Protein AF-A0A657AWZ7-F1 (afdb_monomer_lite)

Foldseek 3Di:
DDDDDDPPVCVVAWDDDPVAIKGQAPDQPDPCPPDDPVRNVVRGDIDGDDDD

pLDDT: mean 94.32, std 3.6, range [74.38, 97.5]

Structure (mmCIF, N/CA/C/O backbone):
data_AF-A0A657AWZ7-F1
#
_entry.id   AF-A0A657AWZ7-F1
#
loop_
_atom_site.group_PDB
_atom_site.id
_atom_site.type_symbol
_atom_site.label_atom_id
_atom_site.label_alt_id
_atom_site.label_comp_id
_atom_site.label_asym_id
_atom_site.label_entity_id
_atom_site.label_seq_id
_atom_site.pdbx_PDB_ins_code
_atom_site.Cartn_x
_atom_site.Cartn_y
_atom_site.Cartn_z
_atom_site.occupancy
_atom_site.B_iso_or_equiv
_atom_site.auth_seq_id
_atom_site.auth_comp_id
_atom_site.auth_asym_id
_atom_site.auth_atom_id
_atom_site.pdbx_PDB_model_num
ATOM 1 N N . MET A 1 1 ? 15.373 3.207 -35.065 1.00 87.44 1 MET A N 1
ATOM 2 C CA . MET A 1 1 ? 14.434 3.549 -33.969 1.00 87.44 1 MET A CA 1
ATOM 3 C C . MET A 1 1 ? 14.753 2.711 -32.736 1.00 87.44 1 MET A C 1
ATOM 5 O O . MET A 1 1 ? 14.804 1.490 -32.860 1.00 87.44 1 MET A O 1
ATOM 9 N N . PRO A 1 2 ? 15.001 3.314 -31.565 1.00 92.06 2 PRO A N 1
ATOM 10 C CA . PRO A 1 2 ? 15.236 2.555 -30.339 1.00 92.06 2 PRO A CA 1
ATOM 11 C C . PRO A 1 2 ? 13.941 1.900 -29.824 1.00 92.06 2 PRO A C 1
ATOM 13 O O . PRO A 1 2 ? 12.869 2.501 -29.874 1.00 92.06 2 PRO A O 1
ATOM 16 N N . LYS A 1 3 ? 14.030 0.664 -29.307 1.00 94.69 3 LYS A N 1
ATOM 17 C CA . LYS A 1 3 ? 12.888 -0.031 -28.681 1.00 94.69 3 LYS A CA 1
ATOM 18 C C . LYS A 1 3 ? 12.477 0.671 -27.385 1.00 94.69 3 LYS A C 1
ATOM 20 O O . LYS A 1 3 ? 13.333 1.000 -26.561 1.00 94.69 3 LYS A O 1
ATOM 25 N N . MET A 1 4 ? 11.170 0.801 -27.162 1.00 93.88 4 MET A N 1
ATOM 26 C CA . MET A 1 4 ? 10.631 1.299 -25.896 1.00 93.88 4 MET A CA 1
ATOM 27 C C . MET A 1 4 ? 11.075 0.394 -24.738 1.00 93.88 4 MET A C 1
ATOM 29 O O . MET A 1 4 ? 10.931 -0.829 -24.793 1.00 93.88 4 MET A O 1
ATOM 33 N N . LYS A 1 5 ? 11.637 0.990 -23.683 1.00 93.81 5 LYS A N 1
ATOM 34 C CA . LYS A 1 5 ? 12.072 0.262 -22.486 1.00 93.81 5 LYS A CA 1
ATOM 35 C C . LYS A 1 5 ? 10.959 0.256 -21.449 1.00 93.81 5 LYS A C 1
ATOM 37 O O . LYS A 1 5 ? 10.405 1.302 -21.111 1.00 93.81 5 LYS A O 1
ATOM 42 N N . ALA A 1 6 ? 10.668 -0.923 -20.907 1.00 93.88 6 ALA A N 1
ATOM 43 C CA . ALA A 1 6 ? 9.722 -1.052 -19.811 1.00 93.88 6 ALA A CA 1
ATOM 44 C C . ALA A 1 6 ? 10.238 -0.317 -18.565 1.00 93.88 6 ALA A C 1
ATOM 46 O O . ALA A 1 6 ? 11.411 -0.415 -18.195 1.00 93.88 6 ALA A O 1
ATOM 47 N N . LYS A 1 7 ? 9.345 0.399 -17.878 1.00 96.69 7 LYS A N 1
ATOM 48 C CA . LYS A 1 7 ? 9.649 1.014 -16.584 1.00 96.69 7 LYS A CA 1
ATOM 49 C C . LYS A 1 7 ? 9.642 -0.069 -15.508 1.00 96.69 7 LYS A C 1
ATOM 51 O O . LYS A 1 7 ? 8.594 -0.419 -14.970 1.00 96.69 7 LYS A O 1
ATOM 56 N N . SER A 1 8 ? 10.826 -0.571 -15.166 1.00 95.62 8 SER A N 1
ATOM 57 C CA . SER A 1 8 ? 11.014 -1.674 -14.211 1.00 95.62 8 SER A CA 1
ATOM 58 C C . SER A 1 8 ? 10.337 -1.435 -12.852 1.00 95.62 8 SER A C 1
ATOM 60 O O . SER A 1 8 ? 9.839 -2.369 -12.226 1.00 95.62 8 SER A O 1
ATOM 62 N N . GLY A 1 9 ? 10.257 -0.179 -12.402 1.00 96.38 9 GLY A N 1
ATOM 63 C CA . GLY A 1 9 ? 9.553 0.196 -11.175 1.00 96.38 9 GLY A CA 1
ATOM 64 C C . GLY A 1 9 ? 8.035 -0.017 -11.230 1.00 96.38 9 GLY A C 1
ATOM 65 O O . GLY A 1 9 ? 7.449 -0.392 -10.213 1.00 96.38 9 GLY A O 1
ATOM 66 N N . ALA A 1 10 ? 7.409 0.190 -12.391 1.00 95.62 10 ALA A N 1
ATOM 67 C CA . ALA A 1 10 ? 5.976 -0.018 -12.5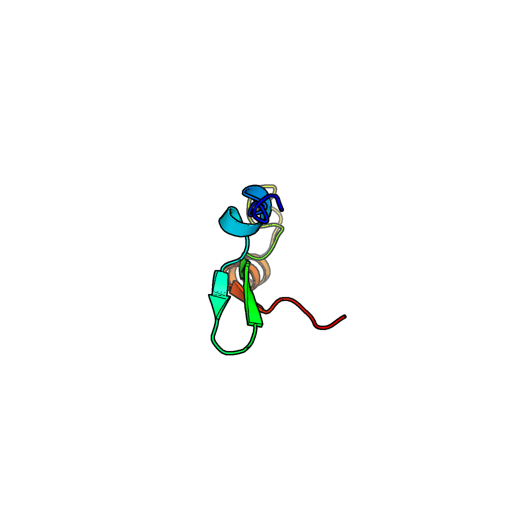83 1.00 95.62 10 ALA A CA 1
ATOM 68 C C . ALA A 1 10 ? 5.653 -1.513 -12.679 1.00 95.62 10 ALA A C 1
ATOM 70 O O . ALA A 1 10 ? 4.744 -1.990 -12.003 1.00 95.62 10 ALA A O 1
ATOM 71 N N . THR A 1 11 ? 6.468 -2.276 -13.412 1.00 95.56 11 THR A N 1
ATOM 72 C CA . THR A 1 11 ? 6.316 -3.734 -13.561 1.00 95.56 11 THR A CA 1
ATOM 73 C C . THR A 1 11 ? 6.337 -4.472 -12.218 1.00 95.56 11 THR A C 1
ATOM 75 O O . THR A 1 11 ? 5.638 -5.463 -12.041 1.00 95.56 11 THR A O 1
ATOM 78 N N . LYS A 1 12 ? 7.097 -3.972 -11.235 1.00 95.69 12 LYS A N 1
ATOM 79 C CA . LYS A 1 12 ? 7.153 -4.546 -9.878 1.00 95.69 12 LYS A CA 1
ATOM 80 C C . LYS A 1 12 ? 5.903 -4.262 -9.032 1.00 95.69 12 LYS A C 1
ATOM 82 O O . LYS A 1 12 ? 5.668 -4.961 -8.051 1.00 95.69 12 LYS A O 1
ATOM 87 N N . ARG A 1 13 ? 5.135 -3.216 -9.356 1.00 95.12 13 ARG A N 1
ATOM 88 C CA . ARG A 1 13 ? 4.043 -2.691 -8.511 1.00 95.12 13 ARG A CA 1
ATOM 89 C C . ARG A 1 13 ? 2.651 -2.968 -9.074 1.00 95.12 13 ARG A C 1
ATOM 91 O O . ARG A 1 13 ? 1.726 -3.191 -8.296 1.00 95.12 13 ARG A O 1
ATOM 98 N N . PHE A 1 14 ? 2.517 -2.978 -10.397 1.00 95.88 14 PHE A N 1
ATOM 99 C CA . PHE A 1 14 ? 1.243 -3.114 -11.096 1.00 95.88 14 PHE A CA 1
ATOM 100 C C . PHE A 1 14 ? 1.202 -4.414 -11.893 1.00 95.88 14 PHE A C 1
ATOM 102 O O . PHE A 1 14 ? 2.154 -4.758 -12.591 1.00 95.88 14 PHE A O 1
ATOM 109 N N . LYS A 1 15 ? 0.079 -5.131 -11.809 1.00 95.12 15 LYS A N 1
ATOM 110 C CA . LYS A 1 15 ? -0.174 -6.335 -12.609 1.00 95.12 15 LYS A CA 1
ATOM 111 C C . LYS A 1 15 ? -1.306 -6.073 -13.591 1.00 95.12 15 LYS A C 1
ATOM 113 O O . LYS A 1 15 ? -2.352 -5.566 -13.189 1.00 95.12 15 LYS A O 1
ATOM 118 N N . LYS A 1 16 ? -1.105 -6.453 -14.853 1.00 93.94 16 LYS A N 1
ATOM 119 C CA . LYS A 1 16 ? -2.140 -6.375 -15.888 1.00 93.94 16 LYS A CA 1
ATOM 120 C C . LYS A 1 16 ? -3.270 -7.361 -15.570 1.00 93.94 16 LYS A C 1
ATOM 122 O O . LYS A 1 16 ? -3.027 -8.479 -15.120 1.00 93.94 16 LYS A O 1
ATOM 127 N N . THR A 1 17 ? -4.497 -6.918 -15.780 1.00 94.38 17 THR A N 1
ATOM 128 C CA . THR A 1 17 ? -5.741 -7.694 -15.735 1.00 94.38 17 THR A CA 1
ATOM 129 C C . THR A 1 17 ? -6.475 -7.498 -17.065 1.00 94.38 17 THR A C 1
ATOM 131 O O . THR A 1 17 ? -6.042 -6.673 -17.869 1.00 94.38 17 THR A O 1
ATOM 134 N N . ALA A 1 18 ? -7.558 -8.238 -17.317 1.00 93.44 18 ALA A N 1
ATOM 135 C CA . ALA A 1 18 ? -8.320 -8.108 -18.565 1.00 93.44 18 ALA A CA 1
ATOM 136 C C . ALA A 1 18 ? -8.805 -6.666 -18.814 1.00 93.44 18 ALA A C 1
ATOM 138 O O . ALA A 1 18 ? -8.703 -6.169 -19.929 1.00 93.44 18 ALA A O 1
ATOM 139 N N . ASN A 1 19 ? -9.224 -5.977 -17.749 1.00 88.31 19 ASN A N 1
ATOM 140 C CA . ASN A 1 19 ? -9.896 -4.678 -17.839 1.00 88.31 19 ASN A CA 1
ATOM 141 C C . ASN A 1 19 ? -9.035 -3.509 -17.327 1.00 88.31 19 ASN A C 1
ATOM 143 O O . ASN A 1 19 ? -9.558 -2.427 -17.103 1.00 88.31 19 ASN A O 1
ATOM 147 N N . GLY A 1 20 ? -7.737 -3.713 -17.070 1.00 92.50 20 GLY A N 1
ATOM 148 C CA . GLY A 1 20 ? -6.878 -2.658 -16.515 1.00 92.50 20 GLY A CA 1
ATOM 149 C C . GLY A 1 20 ? -5.714 -3.182 -15.681 1.00 92.50 20 GLY A C 1
ATOM 150 O O . GLY A 1 20 ? -5.198 -4.275 -15.927 1.00 92.50 20 GLY A O 1
ATOM 151 N N . PHE A 1 21 ? -5.301 -2.426 -14.665 1.00 95.31 21 PHE A N 1
ATOM 152 C CA . PHE A 1 21 ? -4.171 -2.769 -13.800 1.00 95.31 21 PHE A CA 1
ATOM 153 C C . PHE A 1 21 ? -4.572 -2.836 -12.331 1.00 95.31 21 PHE A C 1
ATOM 155 O O . PHE A 1 21 ? -5.211 -1.930 -11.809 1.00 95.31 21 PHE A O 1
ATOM 162 N N . LYS A 1 22 ? -4.092 -3.865 -11.625 1.00 95.69 2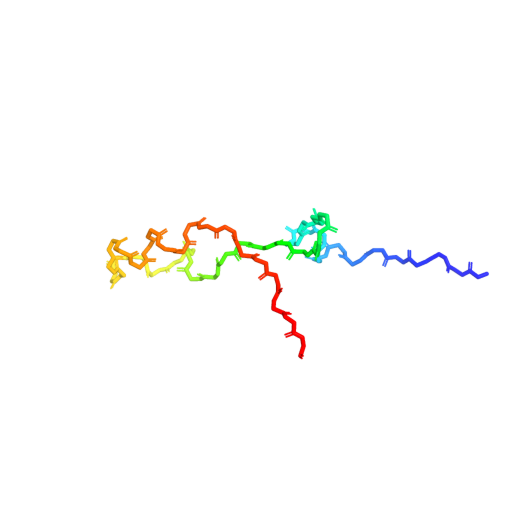2 LYS A N 1
ATOM 163 C CA . LYS A 1 22 ? -4.272 -4.007 -10.175 1.00 95.69 22 LYS A CA 1
ATOM 164 C C . LYS A 1 22 ? -2.991 -3.733 -9.393 1.00 95.69 22 LYS A C 1
ATOM 166 O O . LYS A 1 22 ? -1.891 -4.038 -9.866 1.00 95.69 22 LYS A O 1
ATOM 171 N N . HIS A 1 23 ? -3.144 -3.245 -8.163 1.00 95.94 23 HIS A N 1
ATOM 172 C CA . HIS A 1 23 ? -2.052 -2.985 -7.224 1.00 95.94 23 HIS A CA 1
ATOM 173 C C . HIS A 1 23 ? -2.421 -3.342 -5.776 1.00 95.94 23 HIS A C 1
ATOM 175 O O . HIS A 1 23 ? -3.593 -3.453 -5.408 1.00 95.94 23 HIS A O 1
ATOM 181 N N . LYS A 1 24 ? -1.400 -3.506 -4.926 1.00 96.12 24 LYS A N 1
ATOM 182 C CA . LYS A 1 24 ? -1.575 -3.653 -3.473 1.00 96.12 24 LYS A CA 1
ATOM 183 C C . LYS A 1 24 ? -1.908 -2.296 -2.846 1.00 96.12 24 LYS A C 1
ATOM 185 O O . LYS A 1 24 ? -1.368 -1.271 -3.267 1.00 96.12 24 LYS A O 1
ATOM 190 N N . GLN A 1 25 ? -2.766 -2.280 -1.829 1.00 95.31 25 GLN A N 1
ATOM 191 C CA . GLN A 1 25 ? -3.078 -1.052 -1.099 1.00 95.31 25 GLN A CA 1
ATOM 192 C C . GLN A 1 25 ? -1.914 -0.585 -0.213 1.00 95.31 25 GLN A C 1
ATOM 194 O O . GLN A 1 25 ? -1.115 -1.378 0.288 1.00 95.31 25 GLN A O 1
ATOM 199 N N . SER A 1 26 ? -1.826 0.730 -0.020 1.00 94.38 26 SER A N 1
ATOM 200 C CA . SER A 1 26 ? -0.846 1.376 0.852 1.00 94.38 26 SER A CA 1
ATOM 201 C C . SER A 1 26 ? -1.198 1.210 2.341 1.00 94.38 26 SER A C 1
ATOM 203 O O . SER A 1 26 ? -2.244 0.678 2.713 1.00 94.38 26 SER A O 1
ATOM 205 N N . PHE A 1 27 ? -0.299 1.669 3.219 1.00 95.38 27 PHE A N 1
ATOM 206 C CA . PHE A 1 27 ? -0.466 1.670 4.681 1.00 95.38 27 PHE A CA 1
ATOM 207 C C . PHE A 1 27 ? -0.482 0.293 5.363 1.00 95.38 27 PHE A C 1
ATOM 209 O O . PHE A 1 27 ? -0.958 0.178 6.495 1.00 95.38 27 PHE A O 1
ATOM 216 N N . THR A 1 28 ? 0.090 -0.738 4.741 1.00 94.62 28 THR A N 1
ATOM 217 C CA . THR A 1 28 ? 0.210 -2.076 5.350 1.00 94.62 28 THR A CA 1
ATOM 218 C C . THR A 1 28 ? 1.610 -2.409 5.868 1.00 94.62 28 THR A C 1
ATOM 220 O O . THR A 1 28 ? 1.775 -3.466 6.459 1.00 94.62 28 THR A O 1
ATOM 223 N N . SER A 1 29 ? 2.615 -1.558 5.637 1.00 95.31 29 SER A N 1
ATOM 224 C CA . SER A 1 29 ? 4.019 -1.904 5.926 1.00 95.31 29 SER A CA 1
ATOM 225 C C . SER A 1 29 ? 4.470 -1.564 7.349 1.00 95.31 29 SER A C 1
ATOM 227 O O . SER A 1 29 ? 5.252 -2.305 7.923 1.00 95.31 29 SER A O 1
ATOM 229 N N . HIS A 1 30 ? 3.994 -0.456 7.926 1.00 95.25 30 HIS A N 1
ATOM 230 C CA . HIS A 1 30 ? 4.422 0.019 9.247 1.00 95.25 30 HIS A CA 1
ATOM 231 C C . HIS A 1 30 ? 3.280 0.737 9.987 1.00 95.25 30 HIS A C 1
ATOM 233 O O . HIS A 1 30 ? 2.223 1.042 9.409 1.00 95.25 30 HIS A O 1
ATOM 239 N N . ILE A 1 31 ? 3.483 0.966 11.290 1.00 95.50 31 ILE A N 1
ATOM 240 C CA . ILE A 1 31 ? 2.511 1.591 12.202 1.00 95.50 31 ILE A CA 1
ATOM 241 C C . ILE A 1 31 ? 1.171 0.829 12.151 1.00 95.50 31 ILE A C 1
ATOM 243 O O . ILE A 1 31 ? 0.117 1.355 11.782 1.00 95.50 31 ILE A O 1
ATOM 247 N N . LEU A 1 32 ? 1.235 -0.480 12.410 1.00 95.94 32 LEU A N 1
ATOM 248 C CA . LEU A 1 32 ? 0.084 -1.392 12.347 1.00 95.94 32 LEU A CA 1
ATOM 249 C C . LEU A 1 32 ? -0.599 -1.603 13.700 1.00 95.94 32 LEU A C 1
ATOM 251 O O . LEU A 1 32 ? -1.753 -2.035 13.735 1.00 95.94 32 LEU A O 1
ATOM 255 N N . THR A 1 33 ? 0.105 -1.308 14.789 1.00 96.81 33 THR A N 1
ATOM 256 C CA . THR A 1 33 ? -0.366 -1.466 16.170 1.00 96.81 33 THR A CA 1
ATOM 257 C C . THR A 1 33 ? -1.560 -0.554 16.443 1.00 96.81 33 THR A C 1
ATOM 259 O O . THR A 1 33 ? -2.619 -1.043 16.814 1.00 96.81 33 THR A O 1
ATOM 262 N N . LYS A 1 34 ? -1.459 0.738 16.100 1.00 97.06 34 LYS A N 1
ATOM 263 C CA . LYS A 1 34 ? -2.548 1.722 16.266 1.00 97.06 34 LYS A CA 1
ATOM 264 C C . LYS A 1 34 ? -3.714 1.587 15.276 1.00 97.06 34 LYS A C 1
ATOM 266 O O . LYS A 1 34 ? -4.684 2.333 15.348 1.00 97.06 34 LYS A O 1
ATOM 271 N N . LYS A 1 35 ? -3.617 0.695 14.283 1.00 96.12 35 LYS A N 1
ATOM 272 C CA . LYS A 1 35 ? -4.674 0.503 13.277 1.00 96.12 35 LYS A CA 1
ATOM 273 C C . LYS A 1 35 ? -5.649 -0.564 13.757 1.00 96.12 35 LYS A C 1
ATOM 275 O O . LYS A 1 35 ? -5.234 -1.685 14.059 1.00 96.12 35 LYS A O 1
ATOM 280 N N . SER A 1 36 ? -6.945 -0.253 13.712 1.00 97.31 36 SER A N 1
ATOM 281 C 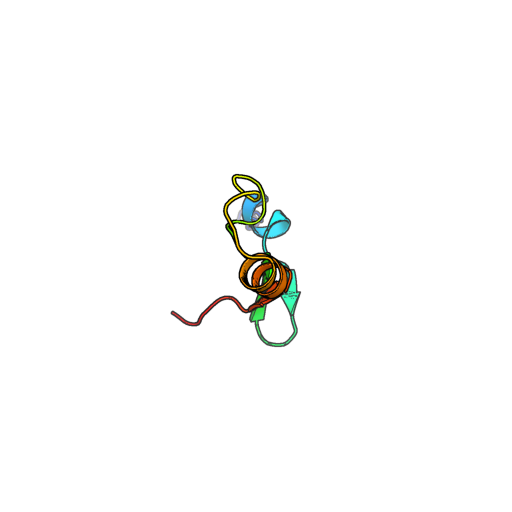CA . SER A 1 36 ? -7.990 -1.224 14.041 1.00 97.31 36 SER A CA 1
ATOM 282 C C . SER A 1 36 ? -7.875 -2.493 13.175 1.00 97.31 36 SER A C 1
ATOM 284 O O . SER A 1 36 ? -7.492 -2.416 11.995 1.00 97.31 36 SER A O 1
ATOM 286 N N . PRO A 1 37 ? -8.227 -3.680 13.707 1.00 96.56 37 PRO A N 1
ATOM 287 C CA . PRO A 1 37 ? -8.235 -4.919 12.928 1.00 96.56 37 PRO A CA 1
ATOM 288 C C . PRO A 1 37 ? -9.093 -4.824 11.657 1.00 96.56 37 PRO A C 1
ATOM 290 O O . PRO A 1 37 ? -8.699 -5.338 10.609 1.00 96.56 37 PRO A O 1
ATOM 293 N N . LYS A 1 38 ? -10.221 -4.096 11.716 1.00 97.50 38 LYS A N 1
ATOM 294 C CA . LYS A 1 38 ? -11.102 -3.827 10.565 1.00 97.50 38 LYS A CA 1
ATOM 295 C C . LYS A 1 38 ? -10.366 -3.091 9.444 1.00 97.50 38 LYS A C 1
ATOM 297 O O . LYS A 1 38 ? -10.392 -3.555 8.306 1.00 97.50 38 LYS A O 1
ATOM 302 N N . ARG A 1 39 ? -9.647 -2.008 9.766 1.00 96.62 39 ARG A N 1
ATOM 303 C CA . ARG A 1 39 ? -8.866 -1.245 8.779 1.00 96.62 39 ARG A CA 1
ATOM 304 C C . ARG A 1 39 ? -7.782 -2.109 8.141 1.00 96.62 39 ARG A C 1
ATOM 306 O O . ARG A 1 39 ? -7.640 -2.113 6.923 1.00 96.62 39 ARG A O 1
ATOM 313 N N . LYS A 1 40 ? -7.039 -2.877 8.946 1.00 96.12 40 LYS A N 1
ATOM 314 C CA . LYS A 1 40 ? -5.997 -3.783 8.430 1.00 96.12 40 LYS A CA 1
ATOM 315 C C . LYS A 1 40 ? -6.575 -4.828 7.477 1.00 96.12 40 LYS A C 1
ATOM 317 O O . LYS A 1 40 ? -5.975 -5.069 6.439 1.00 96.12 40 LYS A O 1
ATOM 322 N N . ARG A 1 41 ? -7.738 -5.409 7.797 1.00 96.31 41 ARG A N 1
ATOM 323 C CA . ARG A 1 41 ? -8.423 -6.395 6.946 1.00 96.31 41 ARG A CA 1
ATOM 324 C C . ARG A 1 41 ? -8.846 -5.805 5.603 1.00 96.31 41 ARG A C 1
ATOM 326 O O . ARG A 1 41 ? -8.571 -6.417 4.579 1.00 96.31 41 ARG A O 1
ATOM 333 N N . GLN A 1 42 ? -9.446 -4.615 5.604 1.00 96.19 42 GLN A N 1
ATOM 334 C CA . GLN A 1 42 ? -9.861 -3.939 4.371 1.00 96.19 42 GLN A CA 1
ATOM 335 C C . GLN A 1 42 ? -8.678 -3.622 3.446 1.00 96.19 42 GLN A C 1
ATOM 337 O O . GLN A 1 42 ? -8.843 -3.686 2.238 1.00 96.19 42 GLN A O 1
ATOM 342 N N . LEU A 1 43 ? -7.492 -3.343 4.004 1.00 95.88 43 LEU A N 1
ATOM 343 C CA . LEU A 1 43 ? -6.273 -3.029 3.246 1.00 95.88 43 LEU A CA 1
ATOM 344 C C . LEU A 1 43 ? -5.519 -4.256 2.687 1.00 95.88 43 LEU A C 1
ATOM 346 O O . LEU A 1 43 ? -4.499 -4.088 2.021 1.00 95.88 43 LEU A O 1
ATOM 350 N N . ARG A 1 44 ? -5.961 -5.492 2.972 1.00 94.62 44 ARG A N 1
ATOM 351 C CA . ARG A 1 44 ? -5.290 -6.716 2.479 1.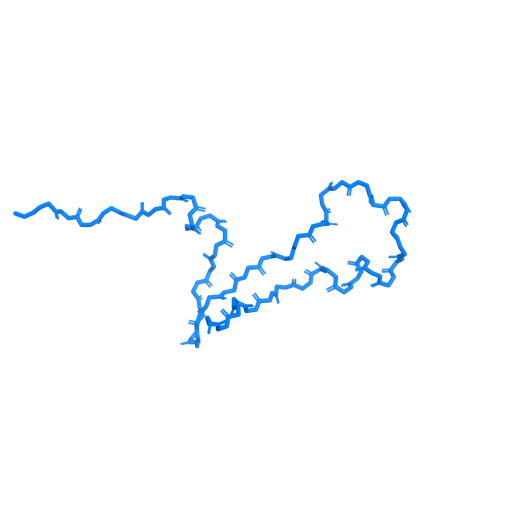00 94.62 44 ARG A CA 1
ATOM 352 C C . ARG A 1 44 ? -5.529 -6.966 0.987 1.00 94.62 44 ARG A C 1
ATOM 354 O O . ARG A 1 44 ? -4.691 -7.599 0.348 1.00 94.62 44 ARG A O 1
ATOM 361 N N . GLY A 1 45 ? -6.663 -6.509 0.457 1.00 94.12 45 GLY A N 1
ATOM 362 C CA . GLY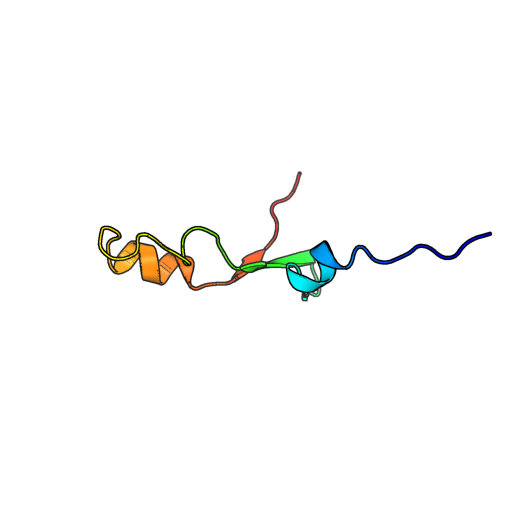 A 1 45 ? -7.060 -6.742 -0.929 1.00 94.12 45 GLY A CA 1
ATOM 363 C C . GLY A 1 45 ? -6.197 -5.981 -1.937 1.00 94.12 45 GLY A C 1
ATOM 364 O O . GLY A 1 45 ? -5.621 -4.935 -1.636 1.00 94.12 45 GLY A O 1
ATOM 365 N N . CYS A 1 46 ? -6.120 -6.502 -3.162 1.00 93.75 46 CYS A N 1
ATOM 366 C CA . CYS A 1 46 ? -5.652 -5.711 -4.299 1.00 93.75 46 CYS A CA 1
ATOM 367 C C . CYS A 1 46 ? -6.810 -4.862 -4.829 1.00 93.75 46 CYS A C 1
ATOM 369 O O . CYS A 1 46 ? -7.942 -5.339 -4.886 1.00 93.75 46 CYS A O 1
ATOM 371 N N . LYS A 1 47 ? -6.518 -3.629 -5.240 1.00 93.88 47 LYS A N 1
ATOM 372 C CA . LYS A 1 47 ? -7.481 -2.739 -5.897 1.00 93.88 47 LYS A CA 1
ATOM 373 C C . LYS A 1 47 ? -7.103 -2.522 -7.357 1.00 93.88 47 LYS A C 1
ATOM 375 O O . LYS A 1 47 ? -5.928 -2.641 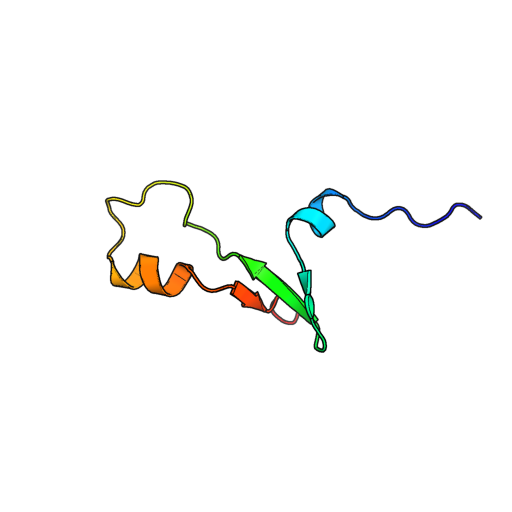-7.711 1.00 93.88 47 LYS A O 1
ATOM 380 N N . GLN A 1 48 ? -8.106 -2.235 -8.181 1.00 95.38 48 GLN A N 1
ATOM 381 C CA . GLN A 1 48 ? -7.888 -1.682 -9.515 1.00 95.38 48 GLN A CA 1
ATOM 382 C C . GLN A 1 48 ? -7.352 -0.251 -9.388 1.00 95.38 48 GLN A C 1
ATOM 384 O O . GLN A 1 48 ? -7.676 0.449 -8.425 1.00 95.38 48 GLN A O 1
ATOM 389 N N . VAL A 1 49 ? -6.500 0.146 -10.332 1.00 94.62 49 VAL A N 1
ATOM 390 C CA . VAL A 1 49 ? -6.085 1.543 -10.502 1.00 94.62 49 VAL A CA 1
ATOM 391 C C . VAL A 1 49 ? -7.324 2.358 -10.880 1.00 94.62 49 VAL A C 1
ATOM 393 O O . VAL A 1 49 ? -8.139 1.883 -11.664 1.00 94.62 49 VAL A O 1
ATOM 396 N N . ALA A 1 50 ? -7.493 3.529 -10.263 1.00 90.94 50 ALA A N 1
ATOM 397 C CA . ALA A 1 50 ? -8.621 4.411 -10.543 1.00 90.94 50 ALA A CA 1
ATOM 398 C C . ALA A 1 50 ? -8.510 5.018 -11.948 1.00 90.94 50 ALA A C 1
ATOM 400 O O . ALA A 1 50 ? -7.397 5.228 -12.441 1.00 90.94 50 ALA A O 1
ATOM 401 N N . ASP A 1 51 ? -9.660 5.314 -12.544 1.00 85.75 51 ASP A N 1
ATOM 402 C CA . ASP A 1 51 ? -9.726 6.105 -13.769 1.00 85.75 51 ASP A CA 1
ATOM 403 C C . ASP A 1 51 ? -9.282 7.553 -13.487 1.00 85.75 51 ASP A C 1
ATOM 405 O O . ASP A 1 51 ? -9.233 7.980 -12.328 1.00 85.75 51 ASP A O 1
ATOM 409 N N . SER A 1 52 ? -8.853 8.254 -14.539 1.00 74.38 52 SER A N 1
ATOM 410 C CA . SER A 1 52 ? -8.180 9.563 -14.436 1.00 74.38 52 SER A CA 1
ATOM 411 C C . SER A 1 52 ? -9.157 10.715 -14.266 1.00 74.38 52 SER A C 1
ATOM 413 O O . SER A 1 52 ? -10.238 10.648 -14.889 1.00 74.38 52 SER A O 1
#

Secondary structure (DSSP, 8-state):
-PPPPP-HHHHTTEEEETTEEEEE-SS-SS--TTS-HHHHHHTTSEEEPPP-

Radius of gyration: 15.26 Å; chains: 1; bounding box: 26×18×50 Å

Sequence (52 aa):
MPKMKAKSGATKRFKKTANGFKHKQSFTSHILTKKSPKRKRQLRGCKQVADS